Protein AF-A0A7C7XCF6-F1 (afdb_monomer_lite)

Secondary structure (DSSP, 8-state):
-------------TT--TTSSGGGT-SSS--HHHHHHHHHS---SS---SSSSSS--

Sequence (57 aa):
MSDRQPNLLFIYADQHRADVLGCAGNDTVVTPHLDRLATEGVRFDQTWTESPICQPA

Structure (mmCIF, N/CA/C/O backbone):
data_AF-A0A7C7XCF6-F1
#
_entry.id   AF-A0A7C7XCF6-F1
#
loop_
_atom_site.group_PDB
_atom_site.id
_atom_site.type_symbol
_atom_site.label_atom_id
_atom_site.label_alt_id
_atom_site.label_comp_id
_atom_site.label_asym_id
_atom_site.label_entity_id
_atom_site.lab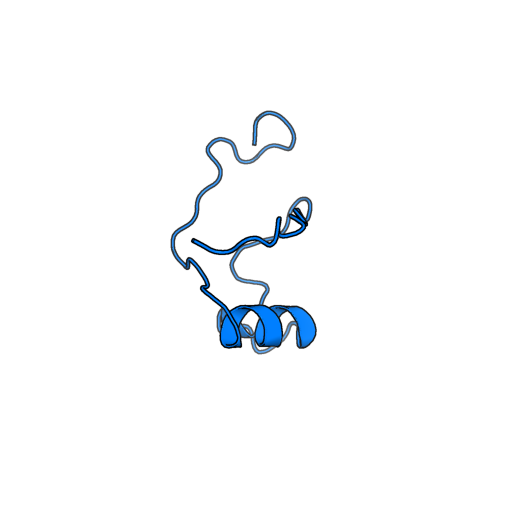el_seq_id
_atom_site.pdbx_PDB_ins_code
_atom_site.Cartn_x
_atom_site.Cartn_y
_atom_site.Cartn_z
_atom_site.occupancy
_atom_site.B_iso_or_equiv
_atom_site.auth_seq_id
_atom_site.auth_comp_id
_atom_site.auth_asym_id
_atom_site.auth_atom_id
_atom_site.pdbx_PDB_model_num
ATOM 1 N N . MET A 1 1 ? -20.398 16.994 17.441 1.00 52.66 1 MET A N 1
ATOM 2 C CA . MET A 1 1 ? -18.926 16.852 17.371 1.00 52.66 1 MET A CA 1
ATOM 3 C C . MET A 1 1 ? -18.579 15.570 18.103 1.00 52.66 1 MET A C 1
ATOM 5 O O . MET A 1 1 ? -19.181 15.330 19.139 1.00 52.66 1 MET A O 1
ATOM 9 N N . SER A 1 2 ? -17.757 14.699 17.515 1.00 63.56 2 SER A N 1
ATOM 10 C CA . SER A 1 2 ? -17.451 13.385 18.098 1.00 63.56 2 SER A CA 1
ATOM 11 C C . SER A 1 2 ? -16.726 13.569 19.430 1.00 63.56 2 SER A C 1
ATOM 13 O O . SER A 1 2 ? -15.582 14.007 19.444 1.00 63.56 2 SER A O 1
ATOM 15 N N . ASP A 1 3 ? -17.390 13.216 20.528 1.00 79.56 3 ASP A N 1
ATOM 16 C CA . ASP A 1 3 ? -16.907 13.309 21.917 1.00 79.56 3 ASP A CA 1
ATOM 17 C C . ASP A 1 3 ? -15.852 12.232 22.257 1.00 79.56 3 ASP A C 1
ATOM 19 O O . ASP A 1 3 ? -15.582 11.902 23.409 1.00 79.56 3 ASP A O 1
ATOM 23 N N . ARG A 1 4 ? -15.280 11.608 21.222 1.00 84.50 4 ARG A N 1
ATOM 24 C CA . ARG A 1 4 ? -14.371 10.472 21.321 1.00 84.50 4 ARG A CA 1
ATOM 25 C C . ARG A 1 4 ? -13.040 10.859 20.701 1.00 84.50 4 ARG A C 1
ATOM 27 O O . ARG A 1 4 ? -12.976 11.110 19.499 1.00 84.50 4 ARG A O 1
ATOM 34 N N . GLN A 1 5 ? -11.995 10.894 21.524 1.00 92.12 5 GLN A N 1
ATOM 35 C CA . GLN A 1 5 ? -10.618 11.047 21.064 1.00 92.12 5 GLN A CA 1
ATOM 36 C C . GLN A 1 5 ? -10.171 9.734 20.405 1.00 92.12 5 GLN A C 1
ATOM 38 O O . GLN A 1 5 ? -10.125 8.705 21.086 1.00 92.12 5 GLN A O 1
ATOM 43 N N . PRO A 1 6 ? -9.902 9.714 19.088 1.00 94.56 6 PRO A N 1
ATOM 44 C CA . PRO A 1 6 ? -9.400 8.518 18.434 1.00 94.56 6 PRO A CA 1
ATOM 45 C C . PRO A 1 6 ? -7.942 8.274 18.833 1.00 94.56 6 PRO A C 1
ATOM 47 O O . PRO A 1 6 ? -7.179 9.210 19.068 1.00 94.56 6 PRO A O 1
ATOM 50 N N . ASN A 1 7 ? -7.542 7.007 18.851 1.00 96.31 7 ASN A N 1
ATOM 51 C CA . ASN A 1 7 ? -6.130 6.652 18.924 1.00 96.31 7 ASN A CA 1
ATOM 52 C C . ASN A 1 7 ? -5.503 6.795 17.531 1.00 96.31 7 ASN A C 1
ATOM 54 O O . ASN A 1 7 ? -6.114 6.386 16.542 1.00 96.31 7 ASN A O 1
ATOM 58 N N . LEU A 1 8 ? -4.281 7.327 17.463 1.00 96.38 8 LEU A N 1
ATOM 59 C CA . LEU A 1 8 ? -3.487 7.391 16.237 1.00 96.38 8 LEU A CA 1
ATOM 60 C C . LEU A 1 8 ? -2.364 6.351 16.305 1.00 96.38 8 LEU A C 1
ATOM 62 O O . LEU A 1 8 ? -1.535 6.393 17.211 1.00 96.38 8 LEU A O 1
ATOM 66 N N . LEU A 1 9 ? -2.329 5.438 15.336 1.00 97.31 9 LEU A N 1
ATOM 67 C CA . LEU A 1 9 ? -1.255 4.464 15.162 1.00 97.31 9 LEU A CA 1
ATOM 68 C C . LEU A 1 9 ? -0.527 4.769 13.851 1.00 97.31 9 LEU A C 1
ATOM 70 O O . LEU A 1 9 ? -1.123 4.669 12.782 1.00 97.31 9 LEU A O 1
ATOM 74 N N . PHE A 1 10 ? 0.750 5.138 13.944 1.00 97.12 10 PHE A N 1
ATOM 75 C CA . PHE A 1 10 ? 1.615 5.374 12.790 1.00 97.12 10 PHE A CA 1
ATOM 76 C C . PHE A 1 10 ? 2.584 4.201 12.623 1.00 97.12 10 PHE A C 1
ATOM 78 O O . PHE A 1 10 ? 3.341 3.885 13.540 1.00 97.12 10 PHE A O 1
ATOM 85 N N . ILE A 1 11 ? 2.533 3.545 11.465 1.00 96.50 11 ILE A N 1
ATOM 86 C CA . ILE A 1 11 ? 3.381 2.401 11.117 1.00 96.50 11 ILE A CA 1
ATOM 87 C C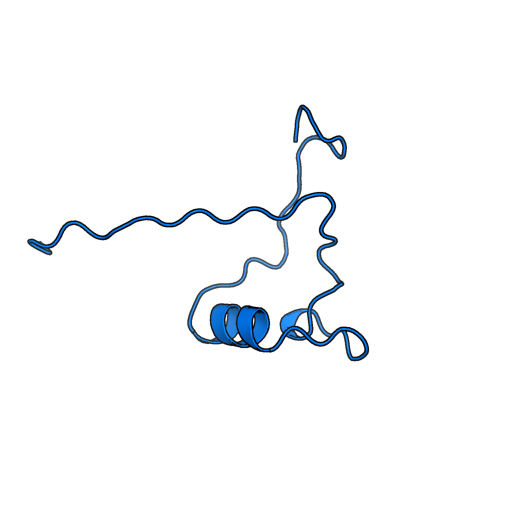 . ILE A 1 11 ? 4.203 2.799 9.894 1.00 96.50 11 ILE A C 1
ATOM 89 O O . ILE A 1 11 ? 3.638 3.214 8.885 1.00 96.50 11 ILE A O 1
ATOM 93 N N . TYR A 1 12 ? 5.521 2.639 9.983 1.00 94.06 12 TYR A N 1
ATOM 94 C CA . TYR A 1 12 ? 6.455 2.914 8.898 1.00 94.06 12 TYR A CA 1
ATOM 95 C C . TYR A 1 12 ? 7.391 1.719 8.721 1.00 94.06 12 TYR A C 1
ATOM 97 O O . TYR A 1 12 ? 7.954 1.223 9.698 1.00 94.06 12 TYR A O 1
ATOM 105 N N . ALA A 1 13 ? 7.521 1.237 7.487 1.00 94.38 13 ALA A N 1
ATOM 106 C CA . ALA A 1 13 ? 8.403 0.129 7.139 1.00 94.38 13 ALA A CA 1
ATOM 107 C C . ALA A 1 13 ? 9.667 0.674 6.467 1.00 94.38 13 ALA A C 1
ATOM 109 O O . ALA A 1 13 ? 9.575 1.477 5.541 1.00 94.38 13 ALA A O 1
ATOM 110 N N . ASP A 1 14 ? 10.836 0.229 6.923 1.00 94.75 14 ASP A N 1
ATOM 111 C CA . ASP A 1 14 ? 12.115 0.654 6.355 1.00 94.75 14 ASP A CA 1
ATOM 112 C C . ASP A 1 14 ? 12.372 -0.024 4.999 1.00 94.75 14 ASP A C 1
ATOM 114 O O . ASP A 1 14 ? 12.060 -1.202 4.815 1.00 94.75 14 ASP A O 1
ATOM 118 N N . GLN A 1 15 ? 12.921 0.736 4.048 1.00 94.12 15 GLN A N 1
ATOM 119 C CA . GLN A 1 15 ? 13.269 0.292 2.688 1.00 94.12 15 GLN A CA 1
ATOM 120 C C . GLN A 1 15 ? 12.131 -0.407 1.913 1.00 94.12 15 GLN A C 1
ATOM 122 O O . GLN A 1 15 ? 12.370 -1.204 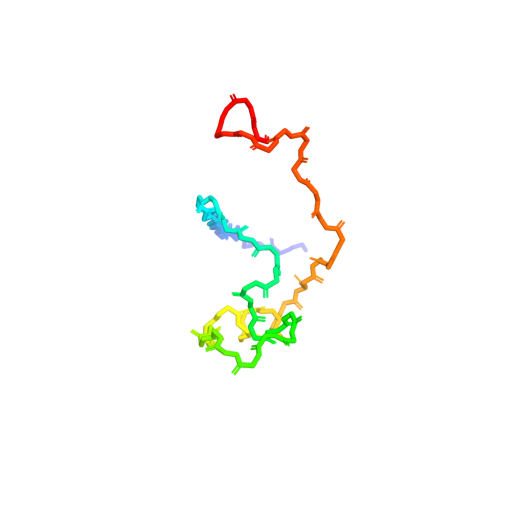1.002 1.00 94.12 15 GLN A O 1
ATOM 127 N N . HIS A 1 16 ? 10.875 -0.106 2.247 1.00 95.06 16 HIS A N 1
ATOM 128 C CA . HIS A 1 16 ? 9.712 -0.732 1.629 1.00 95.06 16 HIS A CA 1
ATOM 129 C C . HIS A 1 16 ? 9.386 -0.075 0.280 1.00 95.06 16 HIS A C 1
ATOM 131 O O . HIS A 1 16 ? 9.032 1.100 0.212 1.00 95.06 16 HIS A O 1
ATOM 137 N N . ARG A 1 17 ? 9.495 -0.835 -0.814 1.00 95.56 17 ARG A N 1
ATOM 138 C CA . ARG A 1 17 ? 9.129 -0.348 -2.151 1.00 95.56 17 ARG A CA 1
ATOM 139 C C . ARG A 1 17 ? 7.611 -0.208 -2.304 1.00 95.56 17 ARG A C 1
ATOM 141 O O . ARG A 1 17 ? 6.848 -1.009 -1.777 1.00 95.56 17 ARG A O 1
ATOM 148 N N . ALA A 1 18 ? 7.172 0.755 -3.108 1.00 95.88 18 ALA A N 1
ATOM 149 C CA . ALA A 1 18 ? 5.747 0.988 -3.361 1.00 95.88 18 ALA A CA 1
ATOM 150 C C . ALA A 1 18 ? 5.047 -0.152 -4.138 1.00 95.88 18 ALA A C 1
ATOM 152 O O . ALA A 1 18 ? 3.826 -0.291 -4.070 1.00 95.88 18 ALA A O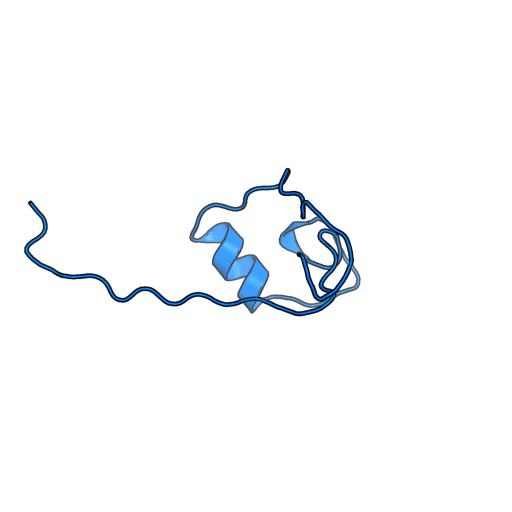 1
ATOM 153 N N . ASP A 1 19 ? 5.807 -0.964 -4.878 1.00 96.56 19 ASP A N 1
ATOM 154 C CA . ASP A 1 19 ? 5.305 -2.006 -5.780 1.00 96.56 19 ASP A CA 1
ATOM 155 C C . ASP A 1 19 ? 5.385 -3.431 -5.208 1.00 96.56 19 ASP A C 1
ATOM 157 O O . ASP A 1 19 ? 5.051 -4.391 -5.899 1.00 96.56 19 ASP A O 1
ATOM 161 N N . VAL A 1 20 ? 5.789 -3.604 -3.945 1.00 96.81 20 VAL A N 1
ATOM 162 C CA . VAL A 1 20 ? 5.822 -4.921 -3.274 1.00 96.81 20 VAL A CA 1
ATOM 163 C C . VAL A 1 20 ? 4.575 -5.163 -2.414 1.00 96.81 20 VAL A C 1
ATOM 165 O O . VAL A 1 20 ? 4.653 -5.620 -1.2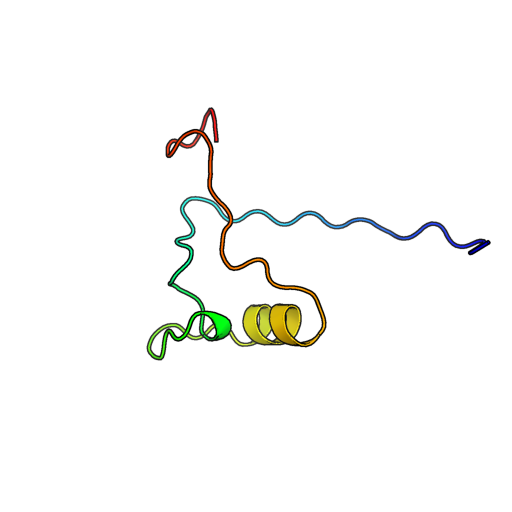78 1.00 96.81 20 VAL A O 1
ATOM 168 N N . LEU A 1 21 ? 3.405 -4.849 -2.974 1.00 97.44 21 LEU A N 1
ATOM 169 C CA . LEU A 1 21 ? 2.094 -5.013 -2.341 1.00 97.44 21 LEU A CA 1
ATOM 170 C C . LEU A 1 21 ? 1.105 -5.652 -3.321 1.00 97.44 21 LEU A C 1
ATOM 172 O O . LEU A 1 21 ? 1.034 -5.234 -4.478 1.00 97.44 21 LEU A O 1
ATOM 176 N N . GLY A 1 22 ? 0.277 -6.583 -2.849 1.00 97.88 22 GLY A N 1
ATOM 177 C CA . GLY A 1 22 ? -0.799 -7.187 -3.642 1.00 97.88 22 GLY A CA 1
ATOM 178 C C . GLY A 1 22 ? -1.777 -6.138 -4.176 1.00 97.88 22 GLY A C 1
ATOM 179 O O . GLY A 1 22 ? -2.066 -6.087 -5.369 1.00 97.88 22 GLY A O 1
ATOM 180 N N . CYS A 1 23 ? -2.177 -5.180 -3.337 1.00 96.88 23 CYS A N 1
ATOM 181 C CA . CYS A 1 23 ? -2.999 -4.038 -3.745 1.00 96.88 23 CYS A CA 1
ATOM 182 C C . CYS A 1 23 ? -2.290 -3.062 -4.709 1.00 96.88 23 CYS A C 1
ATOM 184 O O . CYS A 1 23 ? -2.930 -2.134 -5.199 1.00 96.88 23 CYS A O 1
ATOM 186 N N . ALA A 1 24 ? -0.984 -3.232 -4.972 1.00 97.06 24 ALA A N 1
ATOM 187 C CA . ALA A 1 24 ? -0.239 -2.514 -6.016 1.00 97.06 24 ALA A CA 1
ATOM 188 C C . ALA A 1 24 ? -0.147 -3.301 -7.337 1.00 97.06 24 ALA A C 1
ATOM 190 O O . ALA A 1 24 ? 0.545 -2.856 -8.248 1.00 97.06 24 ALA A O 1
ATOM 191 N N . GLY A 1 25 ? -0.812 -4.457 -7.440 1.00 96.94 25 GLY A N 1
ATOM 192 C CA . GLY A 1 25 ? -0.728 -5.349 -8.598 1.00 96.94 25 GLY A CA 1
ATOM 193 C C . GLY A 1 25 ? 0.441 -6.337 -8.544 1.00 96.94 25 GLY A C 1
ATOM 194 O O . GLY A 1 25 ? 0.826 -6.871 -9.580 1.00 96.94 25 GLY A O 1
ATOM 195 N N . ASN A 1 26 ? 1.044 -6.564 -7.371 1.00 97.75 26 ASN A N 1
ATOM 196 C CA . ASN A 1 26 ? 2.101 -7.561 -7.222 1.00 97.75 26 ASN A CA 1
ATOM 197 C C . ASN A 1 26 ? 1.515 -8.956 -6.964 1.00 97.75 26 ASN A C 1
ATOM 199 O O . ASN A 1 26 ? 1.036 -9.234 -5.869 1.00 97.75 26 ASN A O 1
ATOM 203 N N . ASP A 1 27 ? 1.627 -9.853 -7.944 1.00 96.50 27 ASP A N 1
ATOM 204 C CA . ASP A 1 27 ? 1.101 -11.224 -7.837 1.00 96.50 27 ASP A CA 1
ATOM 205 C C . ASP A 1 27 ? 2.058 -12.208 -7.130 1.00 96.50 27 ASP A C 1
ATOM 207 O O . ASP A 1 27 ? 1.722 -13.373 -6.924 1.00 96.50 27 ASP A O 1
ATOM 211 N N . THR A 1 28 ? 3.276 -11.774 -6.782 1.00 97.81 28 THR A N 1
ATOM 212 C CA . THR A 1 28 ? 4.307 -12.630 -6.163 1.00 97.81 28 THR A CA 1
ATOM 213 C C . THR A 1 28 ? 4.384 -12.449 -4.647 1.00 97.81 28 THR A C 1
ATOM 215 O O . THR A 1 28 ? 4.578 -13.418 -3.912 1.00 97.81 28 THR A O 1
ATOM 218 N N . VAL A 1 29 ? 4.267 -11.211 -4.164 1.00 97.44 29 VAL A N 1
ATOM 219 C CA . VAL A 1 29 ? 4.401 -10.873 -2.742 1.00 97.44 29 VAL A CA 1
ATOM 220 C C . VAL A 1 29 ? 3.051 -11.011 -2.040 1.00 97.44 29 VAL A C 1
ATOM 222 O O . VAL A 1 29 ? 2.057 -10.421 -2.447 1.00 97.44 29 VAL A O 1
ATOM 225 N N . VAL A 1 30 ? 3.021 -11.774 -0.946 1.00 97.94 30 VAL A N 1
ATOM 226 C CA . VAL A 1 30 ? 1.792 -12.072 -0.197 1.00 97.94 30 VAL A CA 1
ATOM 227 C C . VAL A 1 30 ? 1.622 -11.081 0.960 1.00 97.94 30 VAL A C 1
ATOM 229 O O . VAL A 1 30 ? 2.279 -11.211 1.993 1.00 97.94 30 VAL A O 1
ATOM 232 N N . THR A 1 31 ? 0.722 -10.101 0.809 1.00 98.12 31 THR A N 1
ATOM 233 C CA . THR A 1 31 ? 0.493 -9.004 1.780 1.00 98.12 31 THR A CA 1
ATOM 234 C C . THR A 1 31 ? -0.964 -8.866 2.263 1.00 98.12 31 THR A C 1
ATOM 236 O O . THR A 1 31 ? -1.468 -7.747 2.387 1.00 98.12 31 THR A O 1
ATOM 239 N N . PRO A 1 32 ? -1.661 -9.957 2.641 1.00 98.00 32 PRO A N 1
ATOM 240 C CA . PRO A 1 32 ? -3.118 -9.957 2.822 1.00 98.00 32 PRO A CA 1
ATOM 241 C C . PRO A 1 32 ? -3.625 -8.953 3.870 1.00 98.00 32 PRO A C 1
ATOM 243 O O . PRO A 1 32 ? -4.728 -8.425 3.751 1.00 98.00 32 PRO A O 1
ATOM 246 N N . HIS A 1 33 ? -2.834 -8.659 4.906 1.00 98.25 33 HIS A N 1
ATOM 247 C CA . HIS A 1 33 ? -3.215 -7.690 5.936 1.00 98.25 33 HIS A CA 1
ATOM 248 C C . HIS A 1 33 ? -3.086 -6.233 5.475 1.00 98.25 33 HIS A C 1
ATOM 250 O O . HIS A 1 33 ? -3.921 -5.412 5.855 1.00 98.25 33 HIS A O 1
ATOM 256 N N . LEU A 1 34 ? -2.082 -5.918 4.651 1.00 97.81 34 LEU A N 1
ATOM 257 C CA . LEU A 1 34 ? -1.920 -4.584 4.067 1.00 97.81 34 LEU A CA 1
ATOM 258 C C . LEU A 1 34 ? -2.938 -4.360 2.946 1.00 97.81 34 LEU A C 1
ATOM 260 O O . LEU A 1 34 ? -3.511 -3.279 2.851 1.00 97.81 34 LEU A O 1
ATOM 264 N N . ASP A 1 35 ? -3.239 -5.401 2.171 1.00 98.19 35 ASP A N 1
ATOM 265 C CA . ASP A 1 35 ? -4.256 -5.351 1.117 1.00 98.19 35 ASP A CA 1
ATOM 266 C C . ASP A 1 35 ? -5.658 -5.124 1.703 1.00 98.19 35 ASP A C 1
ATOM 268 O O . ASP A 1 35 ? -6.433 -4.307 1.195 1.00 98.19 35 ASP A O 1
ATOM 272 N N . ARG A 1 36 ? -5.961 -5.772 2.838 1.00 98.50 36 ARG A N 1
ATOM 273 C CA . ARG A 1 36 ? -7.185 -5.511 3.604 1.00 98.50 36 ARG A CA 1
ATOM 274 C C . ARG A 1 36 ? -7.237 -4.071 4.117 1.00 98.50 36 ARG A C 1
ATOM 276 O O . ARG A 1 36 ? -8.262 -3.419 3.956 1.00 98.50 36 ARG A O 1
ATOM 283 N N . LEU A 1 37 ? -6.138 -3.560 4.683 1.00 98.00 37 LEU A N 1
ATOM 284 C CA . LEU A 1 37 ? -6.064 -2.175 5.161 1.00 98.00 37 LEU A CA 1
ATOM 285 C C . LEU A 1 37 ? -6.292 -1.163 4.026 1.00 98.00 37 LEU A C 1
ATOM 287 O O . LEU A 1 37 ? -7.013 -0.188 4.216 1.00 98.00 37 LEU A O 1
ATOM 291 N N . ALA A 1 38 ? -5.721 -1.413 2.844 1.00 97.44 38 ALA A N 1
ATOM 292 C CA . ALA A 1 38 ? -5.924 -0.576 1.665 1.00 97.44 38 ALA A CA 1
ATOM 293 C C . ALA A 1 38 ? -7.384 -0.593 1.174 1.00 97.44 38 ALA A C 1
ATOM 295 O O . ALA A 1 38 ? -7.878 0.435 0.722 1.00 97.44 38 ALA A O 1
ATOM 296 N N . THR A 1 39 ? -8.075 -1.733 1.291 1.00 97.62 39 THR A N 1
ATOM 297 C CA . THR A 1 39 ? -9.482 -1.895 0.870 1.00 97.62 39 THR A CA 1
ATOM 298 C C . THR A 1 39 ? -10.474 -1.284 1.866 1.00 97.62 39 THR A C 1
ATOM 300 O O . THR A 1 39 ? -11.515 -0.768 1.470 1.00 97.62 39 THR A O 1
ATOM 303 N N . GLU A 1 40 ? -10.168 -1.335 3.165 1.00 98.50 40 GLU A N 1
ATOM 304 C CA . GLU A 1 40 ? -11.002 -0.766 4.238 1.00 98.50 40 GLU A CA 1
ATOM 305 C C . GLU A 1 40 ? -10.754 0.738 4.462 1.00 98.50 40 GLU A C 1
ATOM 307 O O . GLU A 1 40 ? -11.457 1.373 5.250 1.00 98.50 40 GLU A O 1
ATOM 312 N N . GLY A 1 41 ? -9.750 1.308 3.793 1.00 97.25 41 GLY A N 1
ATOM 313 C CA . GLY A 1 41 ? -9.303 2.681 3.981 1.00 97.25 41 GLY A CA 1
ATOM 314 C C . GLY A 1 41 ? -9.046 3.418 2.672 1.00 97.25 41 GLY A C 1
ATOM 315 O O . GLY A 1 41 ? -9.710 3.203 1.661 1.00 97.25 41 GLY A O 1
ATOM 316 N N . VAL A 1 42 ? -8.077 4.333 2.712 1.00 97.81 42 VAL A N 1
ATOM 317 C CA . VAL A 1 42 ? -7.625 5.095 1.545 1.00 97.81 42 VAL A CA 1
ATOM 318 C C . VAL A 1 42 ? -6.164 4.762 1.292 1.00 97.81 42 VAL A C 1
ATOM 320 O O . VAL A 1 42 ? -5.317 4.945 2.167 1.00 97.81 42 VAL A O 1
ATOM 323 N N . ARG A 1 43 ? -5.870 4.295 0.080 1.00 96.62 43 ARG A N 1
ATOM 324 C CA . ARG A 1 43 ? -4.509 4.107 -0.417 1.00 96.62 43 ARG A CA 1
ATOM 325 C C . ARG A 1 43 ? -4.154 5.267 -1.340 1.00 96.62 43 ARG A C 1
ATOM 327 O O . ARG A 1 43 ? -4.824 5.483 -2.343 1.00 96.62 43 ARG A O 1
ATOM 334 N N . PHE A 1 44 ? -3.069 5.961 -1.025 1.00 97.19 44 PHE A N 1
ATOM 335 C CA . PHE A 1 44 ? -2.456 6.933 -1.923 1.00 97.19 44 PHE A CA 1
ATOM 336 C C . PHE A 1 44 ? -1.444 6.196 -2.805 1.00 97.19 44 PHE A C 1
ATOM 338 O O . PHE A 1 44 ? -0.528 5.557 -2.296 1.00 97.19 44 PHE A O 1
ATOM 345 N N . ASP A 1 45 ? -1.630 6.233 -4.119 1.00 95.88 45 ASP A N 1
ATOM 346 C CA . ASP A 1 45 ? -0.810 5.517 -5.103 1.00 95.88 45 ASP A CA 1
ATOM 347 C C . ASP A 1 45 ? 0.314 6.376 -5.706 1.00 95.88 45 ASP A C 1
ATOM 349 O O . ASP A 1 45 ? 1.141 5.860 -6.454 1.00 95.88 45 ASP A O 1
ATOM 353 N N . GLN A 1 46 ? 0.362 7.667 -5.364 1.00 96.25 46 GLN A N 1
ATOM 354 C CA . GLN A 1 46 ? 1.350 8.648 -5.824 1.00 96.25 46 GLN A CA 1
ATOM 355 C C . GLN A 1 46 ? 2.026 9.361 -4.637 1.00 96.25 46 GLN A C 1
ATOM 357 O O . GLN A 1 46 ? 1.981 10.585 -4.515 1.00 96.25 46 GLN A O 1
ATOM 362 N N . THR A 1 47 ? 2.635 8.589 -3.734 1.00 95.25 47 THR A N 1
ATOM 363 C CA . THR A 1 47 ? 3.410 9.094 -2.585 1.00 95.25 47 THR A CA 1
ATOM 364 C C . THR A 1 47 ? 4.908 8.940 -2.815 1.00 95.25 47 THR A C 1
ATOM 366 O O . THR A 1 47 ? 5.356 7.865 -3.214 1.00 95.25 47 THR A O 1
ATOM 369 N N . TRP A 1 48 ? 5.679 9.979 -2.495 1.00 94.06 48 TRP A N 1
ATOM 370 C CA . TRP A 1 48 ? 7.125 10.029 -2.711 1.00 94.06 48 TRP A CA 1
ATOM 371 C C . TRP A 1 48 ? 7.851 10.374 -1.409 1.00 94.06 48 TRP A C 1
ATOM 373 O O . TRP A 1 48 ? 7.348 11.160 -0.611 1.00 94.06 48 TRP A O 1
ATOM 383 N N . THR A 1 49 ? 9.023 9.773 -1.203 1.00 93.69 49 THR A N 1
ATOM 384 C CA . THR A 1 49 ? 9.998 10.237 -0.206 1.00 93.69 49 THR A CA 1
ATOM 385 C C . THR A 1 49 ? 10.794 11.385 -0.812 1.00 93.69 49 THR A C 1
ATOM 387 O O . THR A 1 49 ? 11.160 11.330 -1.989 1.00 93.69 49 THR A O 1
ATOM 390 N N . GLU A 1 50 ? 11.069 12.417 -0.019 1.00 94.50 50 GLU A N 1
ATOM 391 C CA . GLU A 1 50 ? 11.874 13.558 -0.470 1.00 94.50 50 GLU A CA 1
ATOM 392 C C . GLU A 1 50 ? 13.352 13.174 -0.635 1.00 94.50 50 GLU A C 1
ATOM 394 O O . GLU A 1 50 ? 14.107 13.834 -1.349 1.00 94.50 50 GLU A O 1
ATOM 399 N N . SER A 1 51 ? 13.786 12.096 0.025 1.00 94.75 51 SER A N 1
ATOM 400 C CA . SER A 1 51 ? 15.176 11.666 0.039 1.00 94.75 51 SER A CA 1
ATOM 401 C C . SER A 1 51 ? 15.269 10.139 0.190 1.00 94.75 51 SER A C 1
ATOM 403 O O . SER A 1 51 ? 14.914 9.603 1.233 1.00 94.75 51 SER A O 1
ATOM 405 N N . PRO A 1 52 ? 15.780 9.396 -0.813 1.00 90.31 52 PRO A N 1
ATOM 406 C CA . PRO A 1 52 ? 15.762 7.929 -0.825 1.00 90.31 52 PRO A CA 1
ATOM 407 C C . PRO A 1 52 ? 16.887 7.304 0.027 1.00 90.31 52 PRO A C 1
ATOM 409 O O . PRO A 1 52 ? 17.504 6.313 -0.368 1.00 90.31 52 PRO A O 1
ATOM 412 N N . ILE A 1 53 ? 17.190 7.898 1.182 1.00 92.12 53 ILE A N 1
ATOM 413 C CA . ILE A 1 53 ? 18.142 7.388 2.176 1.00 92.12 53 ILE A CA 1
ATOM 414 C C . ILE A 1 53 ? 17.464 7.339 3.546 1.00 92.12 53 ILE A C 1
ATOM 416 O O . ILE A 1 53 ? 16.457 7.994 3.772 1.00 92.12 53 ILE A O 1
ATOM 420 N N . CYS A 1 54 ? 18.000 6.554 4.483 1.00 85.69 54 CYS A N 1
ATOM 421 C CA . CYS A 1 54 ? 17.339 6.361 5.778 1.00 85.69 54 CYS A CA 1
ATOM 422 C C . CYS A 1 54 ? 17.170 7.670 6.570 1.00 85.69 54 CYS A C 1
ATOM 424 O O . CYS A 1 54 ? 16.199 7.818 7.305 1.00 85.69 54 CYS A O 1
ATOM 426 N N . GLN A 1 55 ? 18.106 8.616 6.438 1.00 86.62 55 GLN A N 1
ATOM 427 C CA . GLN A 1 55 ? 17.993 9.955 7.014 1.00 86.62 55 GLN A CA 1
ATOM 428 C C . GLN A 1 55 ? 18.689 10.991 6.109 1.00 86.6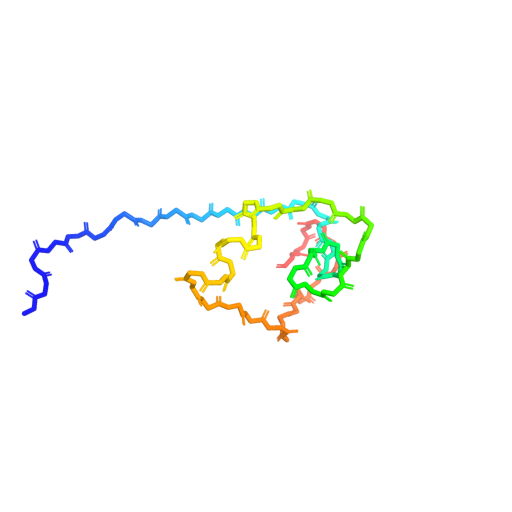2 55 GLN A C 1
ATOM 430 O O . GLN A 1 55 ? 19.889 10.835 5.866 1.00 86.62 55 GLN A O 1
ATOM 435 N N . PRO A 1 56 ? 18.005 12.066 5.662 1.00 77.12 56 PRO A N 1
ATOM 436 C CA . PRO A 1 56 ? 16.555 12.292 5.738 1.00 77.12 56 PRO A CA 1
ATOM 437 C C . PRO A 1 56 ? 15.775 11.361 4.794 1.00 77.12 56 PRO A C 1
ATOM 439 O O . PRO A 1 56 ? 16.336 10.920 3.793 1.00 77.12 56 PRO A O 1
ATOM 442 N N . ALA A 1 57 ? 14.505 11.111 5.124 1.00 68.31 57 ALA A N 1
ATOM 443 C CA . ALA A 1 57 ? 13.512 10.380 4.331 1.00 68.31 57 ALA A CA 1
ATOM 444 C C . ALA A 1 57 ? 12.256 11.245 4.143 1.00 68.31 57 ALA A C 1
ATOM 446 O O . ALA A 1 57 ? 12.021 12.100 5.030 1.00 68.31 57 ALA A O 1
#

Radius of gyration: 14.43 Å; chains: 1; bounding box: 37×30×30 Å

Foldseek 3Di:
DPPDDDDDDDDDDPPDDLCLDVCNVDPPHDDVPVNVVVVVDPDDSDDDQPDNDPPPD

pLDDT: mean 93.25, std 8.77, range [52.66, 98.5]